Protein AF-A0A958Q8Y2-F1 (afdb_monomer_lite)

Radius of gyration: 16.19 Å; chains: 1; bounding box: 39×31×42 Å

Structure (mmCIF, N/CA/C/O backbone):
data_AF-A0A958Q8Y2-F1
#
_entry.id   AF-A0A958Q8Y2-F1
#
loop_
_atom_site.group_PDB
_atom_site.id
_atom_site.type_symbol
_atom_site.label_atom_id
_atom_site.label_alt_id
_atom_site.label_comp_id
_atom_site.label_asym_id
_atom_site.label_entity_id
_atom_site.label_seq_id
_atom_site.pdbx_PDB_ins_code
_atom_site.Cartn_x
_atom_site.Cartn_y
_atom_site.Cartn_z
_atom_site.occupancy
_atom_site.B_iso_or_equiv
_atom_site.auth_seq_id
_atom_site.auth_comp_id
_atom_site.auth_asym_id
_atom_site.auth_atom_id
_atom_site.pdbx_PDB_model_num
ATOM 1 N N . MET A 1 1 ? 3.053 12.177 -0.359 1.00 84.00 1 MET A N 1
ATOM 2 C CA . MET A 1 1 ? 2.729 11.903 -1.778 1.00 84.00 1 MET A CA 1
ATOM 3 C C . MET A 1 1 ? 1.962 10.581 -1.828 1.00 84.00 1 MET A C 1
ATOM 5 O O . MET A 1 1 ? 1.778 9.998 -0.768 1.00 84.00 1 MET A O 1
ATOM 9 N N . ALA A 1 2 ? 1.492 10.107 -2.989 1.00 90.75 2 ALA A N 1
ATOM 10 C CA . ALA A 1 2 ? 1.090 8.695 -3.082 1.00 90.75 2 ALA A CA 1
ATOM 11 C C . ALA A 1 2 ? 2.338 7.808 -2.939 1.00 90.75 2 ALA A C 1
ATOM 13 O O . ALA A 1 2 ? 3.424 8.278 -3.275 1.00 90.75 2 ALA A O 1
ATOM 14 N N . TRP A 1 3 ? 2.180 6.571 -2.474 1.00 94.19 3 TRP A N 1
ATOM 15 C CA . TRP A 1 3 ? 3.266 5.604 -2.310 1.00 94.19 3 TRP A CA 1
ATOM 16 C C . TRP A 1 3 ? 2.861 4.233 -2.829 1.00 94.19 3 TRP A C 1
ATOM 18 O O . TRP A 1 3 ? 1.754 3.764 -2.561 1.00 94.19 3 TRP A O 1
ATOM 28 N N . TYR A 1 4 ? 3.773 3.597 -3.557 1.00 95.12 4 TYR A N 1
ATOM 29 C CA . TYR A 1 4 ? 3.566 2.296 -4.171 1.00 95.12 4 TYR A CA 1
ATOM 30 C C . TYR A 1 4 ? 4.747 1.373 -3.891 1.00 95.12 4 TYR A C 1
ATOM 32 O O . TYR A 1 4 ? 5.898 1.789 -4.031 1.00 95.12 4 TYR A O 1
ATOM 40 N N . LEU A 1 5 ? 4.453 0.117 -3.556 1.00 96.25 5 LEU A N 1
ATOM 41 C CA . LEU A 1 5 ? 5.424 -0.969 -3.619 1.00 96.25 5 LEU A CA 1
ATOM 42 C C . LEU A 1 5 ? 5.373 -1.552 -5.031 1.00 96.25 5 LEU A C 1
ATOM 44 O O . LEU A 1 5 ? 4.456 -2.298 -5.386 1.00 96.25 5 LEU A O 1
ATOM 48 N N . ASN A 1 6 ? 6.336 -1.158 -5.855 1.00 96.19 6 ASN A N 1
ATOM 49 C CA . ASN A 1 6 ? 6.444 -1.598 -7.236 1.00 96.19 6 ASN A CA 1
ATOM 50 C C . ASN A 1 6 ? 7.156 -2.946 -7.297 1.00 96.19 6 ASN A C 1
ATOM 52 O O . ASN A 1 6 ? 8.216 -3.114 -6.702 1.00 96.19 6 ASN A O 1
ATOM 56 N N . LYS A 1 7 ? 6.596 -3.887 -8.053 1.00 97.56 7 LYS A N 1
ATOM 57 C CA . LYS A 1 7 ? 7.136 -5.234 -8.248 1.00 97.56 7 LYS A CA 1
ATOM 58 C C . LYS A 1 7 ? 7.648 -5.358 -9.672 1.00 97.56 7 LYS A C 1
ATOM 60 O O . LYS A 1 7 ? 6.938 -4.999 -10.612 1.00 97.56 7 LYS A O 1
ATOM 65 N N . TYR A 1 8 ? 8.841 -5.906 -9.853 1.00 97.00 8 TYR A N 1
ATOM 66 C CA . TYR A 1 8 ? 9.498 -6.003 -11.154 1.00 97.00 8 TYR A CA 1
ATOM 67 C C . TYR A 1 8 ? 10.029 -7.410 -11.407 1.00 97.00 8 TYR A C 1
ATOM 69 O O . TYR A 1 8 ? 10.419 -8.127 -10.486 1.00 97.00 8 TYR A O 1
ATOM 77 N N . GLU A 1 9 ? 10.111 -7.784 -12.682 1.00 97.06 9 GLU A N 1
ATOM 78 C CA . GLU A 1 9 ? 10.740 -9.028 -13.118 1.00 97.06 9 GLU A CA 1
ATOM 79 C C . GLU A 1 9 ? 11.655 -8.773 -14.319 1.00 97.06 9 GLU A C 1
ATOM 81 O O . GLU A 1 9 ? 11.250 -8.223 -15.345 1.00 97.06 9 GLU A O 1
ATOM 86 N N . CYS A 1 10 ? 12.913 -9.199 -14.205 1.00 97.38 10 CYS A N 1
ATOM 87 C CA . CYS A 1 10 ? 13.897 -9.019 -15.259 1.00 97.38 10 CYS A CA 1
ATOM 88 C C . CYS A 1 10 ? 13.758 -10.110 -16.317 1.00 97.38 10 CYS A C 1
ATOM 90 O O . CYS A 1 10 ? 14.149 -11.256 -16.102 1.00 97.38 10 CYS A O 1
ATOM 92 N N . SER A 1 11 ? 13.317 -9.728 -17.512 1.00 94.88 11 SER A N 1
ATOM 93 C CA . SER A 1 11 ? 13.200 -10.630 -18.665 1.00 94.88 11 SER A CA 1
ATOM 94 C C . SER A 1 11 ? 14.532 -11.265 -19.101 1.00 94.88 11 SER A C 1
ATOM 96 O O . SER A 1 11 ? 14.541 -12.320 -19.735 1.00 94.88 11 SER A O 1
ATOM 98 N N . ARG A 1 12 ? 15.671 -10.644 -18.755 1.00 96.25 12 ARG A N 1
ATOM 99 C CA . ARG A 1 12 ? 17.009 -11.109 -19.142 1.00 96.25 12 ARG A CA 1
ATOM 100 C C . ARG A 1 12 ? 17.605 -12.138 -18.184 1.00 96.25 12 ARG A C 1
ATOM 102 O O . ARG A 1 12 ? 18.198 -13.112 -18.644 1.00 96.25 12 ARG A O 1
ATOM 109 N N . CYS A 1 13 ? 17.530 -11.905 -16.874 1.00 96.44 13 CYS A N 1
ATOM 110 C CA . CYS A 1 13 ? 18.164 -12.772 -15.871 1.00 96.44 13 CYS A CA 1
ATOM 111 C C . CYS A 1 13 ? 17.176 -13.458 -14.917 1.00 96.44 13 CYS A C 1
ATOM 113 O O . CYS A 1 13 ? 17.609 -14.268 -14.101 1.00 96.44 13 CYS A O 1
ATOM 115 N N . GLY A 1 14 ? 15.878 -13.159 -15.018 1.00 95.81 14 GLY A N 1
ATOM 116 C CA . GLY A 1 14 ? 14.812 -13.750 -14.205 1.00 95.81 14 GLY A CA 1
ATOM 117 C C . GLY A 1 14 ? 14.774 -13.271 -12.753 1.00 95.81 14 GLY A C 1
ATOM 118 O O . GLY A 1 14 ? 14.070 -13.859 -11.940 1.00 95.81 14 GLY A O 1
ATOM 119 N N . VAL A 1 15 ? 15.554 -12.247 -12.395 1.00 97.50 15 VAL A N 1
ATOM 120 C CA . VAL A 1 15 ? 15.521 -11.671 -11.044 1.00 97.50 15 VAL A CA 1
ATOM 121 C C . VAL A 1 15 ? 14.209 -10.924 -10.840 1.00 97.50 15 VAL A C 1
ATOM 123 O O . VAL A 1 15 ? 13.841 -10.094 -11.669 1.00 97.50 15 VAL A O 1
ATOM 126 N N . TYR A 1 16 ? 13.561 -11.202 -9.715 1.00 97.44 16 TYR A N 1
ATOM 127 C CA . TYR A 1 16 ? 12.425 -10.453 -9.193 1.00 97.44 16 TYR A CA 1
ATOM 128 C C . TYR A 1 16 ? 12.900 -9.514 -8.083 1.00 97.44 16 TYR A C 1
ATOM 130 O O . TYR A 1 16 ? 13.744 -9.908 -7.271 1.00 97.44 16 TYR A O 1
ATOM 138 N N . TRP A 1 17 ? 12.378 -8.292 -8.049 1.00 96.88 17 TRP A N 1
ATOM 139 C CA . TRP A 1 17 ? 12.643 -7.340 -6.973 1.00 96.88 17 TRP A CA 1
ATOM 140 C C . TRP A 1 17 ? 11.458 -6.407 -6.756 1.00 96.88 17 TRP A C 1
ATOM 142 O O . TRP A 1 17 ? 10.562 -6.308 -7.595 1.00 96.88 17 TRP A O 1
ATOM 152 N N . GLU A 1 18 ? 11.472 -5.746 -5.606 1.00 96.44 18 GLU A N 1
ATOM 153 C CA . GLU A 1 18 ? 10.449 -4.801 -5.185 1.00 96.44 18 GLU A CA 1
ATOM 154 C C . GLU A 1 18 ? 11.132 -3.513 -4.743 1.00 96.44 18 GLU A C 1
ATOM 156 O O . GLU A 1 18 ? 12.230 -3.572 -4.180 1.00 96.44 18 GLU A O 1
ATOM 161 N N . ASP A 1 19 ? 10.502 -2.373 -5.010 1.00 93.56 19 ASP A N 1
ATOM 162 C CA . ASP A 1 19 ? 11.008 -1.079 -4.562 1.00 93.56 19 ASP A CA 1
ATOM 163 C C . ASP A 1 19 ? 9.875 -0.093 -4.268 1.00 93.56 19 ASP A C 1
ATOM 165 O O . ASP A 1 19 ? 8.824 -0.111 -4.920 1.00 93.56 19 ASP A O 1
ATOM 169 N N . GLU A 1 20 ? 10.093 0.769 -3.281 1.00 93.00 20 GLU A N 1
ATOM 170 C CA . GLU A 1 20 ? 9.106 1.741 -2.820 1.00 93.00 20 GLU A CA 1
ATOM 171 C C . GLU A 1 20 ? 9.303 3.079 -3.523 1.00 93.00 20 GLU A C 1
ATOM 173 O O . GLU A 1 20 ? 10.348 3.719 -3.419 1.00 93.00 20 GLU A O 1
ATOM 178 N N . TRP A 1 21 ? 8.263 3.543 -4.211 1.00 91.56 21 TRP A N 1
ATOM 179 C CA . TRP A 1 21 ? 8.316 4.808 -4.929 1.00 91.56 21 TRP A CA 1
ATOM 180 C C . TRP A 1 21 ? 7.020 5.585 -4.811 1.00 91.56 21 TRP A C 1
ATOM 182 O O . TRP A 1 21 ? 5.923 5.038 -4.705 1.00 91.56 21 TRP A O 1
ATOM 192 N N . SER A 1 22 ? 7.136 6.906 -4.934 1.00 87.50 22 SER A N 1
ATOM 193 C CA . SER A 1 22 ? 5.965 7.783 -4.964 1.00 87.50 22 SER A CA 1
ATOM 194 C C . SER A 1 22 ? 5.153 7.700 -6.270 1.00 87.50 22 SER A C 1
ATOM 196 O O . SER A 1 22 ? 4.129 8.371 -6.428 1.00 87.50 22 SER A O 1
ATOM 198 N N . CYS A 1 23 ? 5.602 6.879 -7.227 1.00 87.44 23 CYS A N 1
ATOM 199 C CA . CYS A 1 23 ? 4.901 6.560 -8.467 1.00 87.44 23 CYS A CA 1
ATOM 200 C C . CYS A 1 23 ? 5.346 5.206 -9.052 1.00 87.44 23 CYS A C 1
ATOM 202 O O . CYS A 1 23 ? 6.361 4.642 -8.655 1.00 87.44 23 CYS A O 1
ATOM 204 N N . CYS A 1 24 ? 4.590 4.701 -10.027 1.00 89.94 24 CYS A N 1
ATOM 205 C CA . CYS A 1 24 ? 4.869 3.462 -10.761 1.00 89.94 24 CYS A CA 1
ATOM 206 C C . CYS A 1 24 ? 5.910 3.701 -11.875 1.00 89.94 24 CYS A C 1
ATOM 208 O O . CYS A 1 24 ? 5.570 3.670 -13.060 1.00 89.94 24 CYS A O 1
ATOM 210 N N . CYS A 1 25 ? 7.141 4.061 -11.506 1.00 90.38 25 CYS A N 1
ATOM 211 C CA . CYS A 1 25 ? 8.215 4.376 -12.450 1.00 90.38 25 CYS A CA 1
ATOM 212 C C . CYS A 1 25 ? 8.977 3.134 -12.932 1.00 90.38 25 CYS A C 1
ATOM 214 O O . CYS A 1 25 ? 8.940 2.089 -12.296 1.00 90.38 25 CYS A O 1
ATOM 216 N N . ASP A 1 26 ? 9.683 3.267 -14.058 1.00 93.69 26 ASP A N 1
ATOM 217 C CA . ASP A 1 26 ? 10.609 2.235 -14.526 1.00 93.69 26 ASP A CA 1
ATOM 218 C C . ASP A 1 26 ? 11.858 2.161 -13.638 1.00 93.69 26 ASP A C 1
ATOM 220 O O . ASP A 1 26 ? 12.328 3.189 -13.143 1.00 93.69 26 ASP A O 1
ATOM 224 N N . ASP A 1 27 ? 12.450 0.970 -13.547 1.00 92.94 27 ASP A N 1
ATOM 225 C CA . ASP A 1 27 ? 13.649 0.715 -12.748 1.00 92.94 27 ASP A CA 1
ATOM 226 C C . ASP A 1 27 ? 14.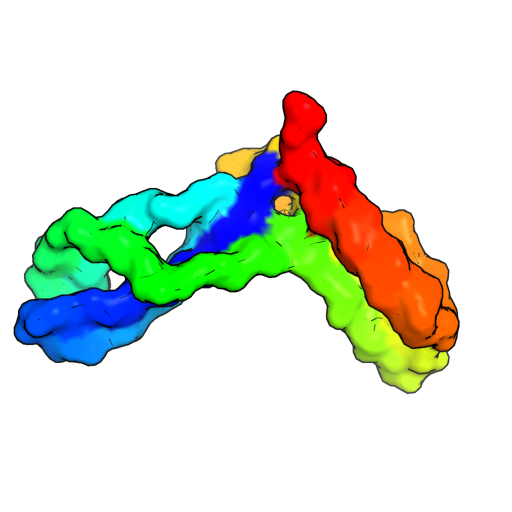748 -0.060 -13.514 1.00 92.94 27 ASP A C 1
ATOM 228 O O . ASP A 1 27 ? 14.590 -0.486 -14.669 1.00 92.94 27 ASP A O 1
ATOM 232 N N . GLU A 1 28 ? 15.911 -0.193 -12.879 1.00 95.56 28 GLU A N 1
ATOM 233 C CA . GLU A 1 28 ? 17.076 -0.946 -13.330 1.00 95.56 28 GLU A CA 1
ATOM 234 C C . GLU A 1 28 ? 17.198 -2.276 -12.574 1.00 95.56 28 GLU A C 1
ATOM 236 O O . GLU A 1 28 ? 17.182 -2.334 -11.350 1.00 95.56 28 GLU A O 1
ATOM 241 N N . CYS A 1 29 ? 17.385 -3.374 -13.311 1.00 96.12 29 CYS A N 1
ATOM 242 C CA . CYS A 1 29 ? 17.519 -4.698 -12.722 1.00 96.12 29 CYS A CA 1
ATOM 243 C C . CYS A 1 29 ? 18.781 -4.791 -11.838 1.00 96.12 29 CYS A C 1
ATOM 245 O O . CYS A 1 29 ? 19.899 -4.742 -12.371 1.00 96.12 29 CYS A O 1
ATOM 247 N N . PRO A 1 30 ? 18.650 -5.101 -10.532 1.00 96.00 30 PRO A N 1
ATOM 248 C CA . PRO A 1 30 ? 19.785 -5.143 -9.607 1.00 96.00 30 PRO A CA 1
ATOM 249 C C . PRO A 1 30 ? 20.730 -6.327 -9.863 1.00 96.00 30 PRO A C 1
ATOM 251 O O . PRO A 1 30 ? 21.875 -6.331 -9.417 1.00 96.00 30 PRO A O 1
ATOM 254 N N . GLY A 1 31 ? 20.266 -7.356 -10.581 1.00 96.12 31 GLY A N 1
ATOM 255 C CA . GLY A 1 31 ? 21.061 -8.548 -10.870 1.00 96.12 31 GLY A CA 1
ATOM 256 C C . GLY A 1 31 ? 21.996 -8.402 -12.071 1.00 96.12 31 GLY A C 1
ATOM 257 O O . GLY A 1 31 ? 23.090 -8.962 -12.067 1.00 96.12 31 GLY A O 1
ATOM 258 N N . CYS A 1 32 ? 21.569 -7.701 -13.126 1.00 96.00 32 CYS A N 1
ATOM 259 C CA . CYS A 1 32 ? 22.326 -7.648 -14.383 1.00 96.00 32 CYS A CA 1
ATOM 260 C C . CYS A 1 32 ? 22.486 -6.251 -14.998 1.00 96.00 32 CYS A C 1
ATOM 262 O O . CYS A 1 32 ? 23.119 -6.151 -16.053 1.00 96.00 32 CYS A O 1
ATOM 264 N N . GLY A 1 33 ? 21.941 -5.212 -14.354 1.00 95.50 33 GLY A N 1
ATOM 265 C CA . GLY A 1 33 ? 22.038 -3.810 -14.775 1.00 95.50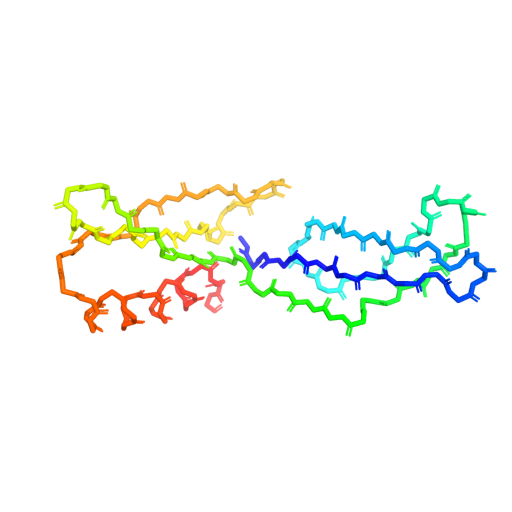 33 GLY A CA 1
ATOM 266 C C . GLY A 1 33 ? 21.245 -3.469 -16.037 1.00 95.50 33 GLY A C 1
ATOM 267 O O . GLY A 1 33 ? 21.474 -2.431 -16.651 1.00 95.50 33 GLY A O 1
ATOM 268 N N . ASP A 1 34 ? 20.363 -4.365 -16.481 1.00 94.94 34 ASP A N 1
ATOM 269 C CA . ASP A 1 34 ? 19.476 -4.091 -17.608 1.00 94.94 34 ASP A CA 1
ATOM 270 C C . ASP A 1 34 ? 18.384 -3.100 -17.178 1.00 94.94 34 ASP A C 1
ATOM 272 O O . ASP A 1 34 ? 17.919 -3.157 -16.042 1.00 94.94 34 ASP A O 1
ATOM 276 N N . ARG A 1 35 ? 18.006 -2.165 -18.051 1.00 94.00 35 ARG A N 1
ATOM 277 C CA . ARG A 1 35 ? 17.251 -0.951 -17.675 1.00 94.00 35 ARG A CA 1
ATOM 278 C C . ARG A 1 35 ? 15.852 -0.936 -18.285 1.00 94.00 35 ARG A C 1
ATOM 280 O O . ARG A 1 35 ? 15.582 -1.701 -19.206 1.00 94.00 35 ARG A O 1
ATOM 287 N N . HIS A 1 36 ? 15.029 0.021 -17.850 1.00 93.69 36 HIS A N 1
ATOM 288 C CA . HIS A 1 36 ? 13.688 0.288 -18.392 1.00 93.69 36 HIS A CA 1
ATOM 289 C C . HIS A 1 36 ? 12.681 -0.828 -18.098 1.00 93.69 36 HIS A C 1
ATOM 291 O O . HIS A 1 36 ? 11.899 -1.223 -18.964 1.00 93.69 36 HIS A O 1
ATOM 297 N N . TYR A 1 37 ? 12.713 -1.346 -16.871 1.00 94.56 37 TYR A N 1
ATOM 298 C CA . TYR A 1 37 ? 11.718 -2.296 -16.401 1.00 94.56 37 TYR A CA 1
ATOM 299 C C . TYR A 1 37 ? 10.553 -1.550 -15.771 1.00 94.56 37 TYR A C 1
ATOM 301 O O . TYR A 1 37 ? 10.686 -1.026 -14.671 1.00 94.56 37 TYR A O 1
ATOM 309 N N . SER A 1 38 ? 9.413 -1.521 -16.458 1.00 95.19 38 SER A N 1
ATOM 310 C CA . SER A 1 38 ? 8.154 -1.099 -15.845 1.00 95.19 38 SER A CA 1
ATOM 311 C C . SER A 1 38 ? 7.693 -2.139 -14.819 1.00 95.19 38 SER A C 1
ATOM 313 O O . SER A 1 38 ? 7.933 -3.338 -15.023 1.00 95.19 38 SER A O 1
ATOM 315 N N . PRO A 1 39 ? 7.015 -1.720 -13.739 1.00 96.12 39 PRO A N 1
ATOM 316 C CA . PRO A 1 39 ? 6.501 -2.654 -12.755 1.00 96.12 39 PRO A CA 1
ATOM 317 C C . PRO A 1 39 ? 5.454 -3.574 -13.382 1.00 96.12 39 PRO A C 1
ATOM 319 O O . PRO A 1 39 ? 4.620 -3.149 -14.185 1.00 96.12 39 PRO A O 1
ATOM 322 N N . ILE A 1 40 ? 5.500 -4.849 -13.006 1.00 96.94 40 ILE A N 1
ATOM 323 C CA . ILE A 1 40 ? 4.484 -5.836 -13.387 1.00 96.94 40 ILE A CA 1
ATOM 324 C C . ILE A 1 40 ? 3.225 -5.704 -12.527 1.00 96.94 40 ILE A C 1
ATOM 326 O O . ILE A 1 40 ? 2.150 -6.131 -12.944 1.00 96.94 40 ILE A O 1
ATOM 330 N N . ASP A 1 41 ? 3.370 -5.121 -11.338 1.00 96.88 41 ASP A N 1
ATOM 331 C CA . ASP A 1 41 ? 2.309 -4.839 -10.381 1.00 96.88 41 ASP A CA 1
ATOM 332 C C . ASP A 1 41 ? 2.776 -3.739 -9.411 1.00 96.88 41 ASP A C 1
ATOM 334 O O . ASP A 1 41 ? 3.978 -3.573 -9.182 1.00 96.88 41 ASP A O 1
ATOM 338 N N . SER A 1 42 ? 1.830 -2.986 -8.854 1.00 96.12 42 SER A N 1
ATOM 339 C CA . SER A 1 42 ? 2.098 -1.870 -7.943 1.00 96.12 42 SER A CA 1
ATOM 340 C C . SER A 1 42 ? 1.044 -1.855 -6.843 1.00 96.12 42 SER A C 1
ATOM 342 O O . SER A 1 42 ? -0.101 -1.466 -7.085 1.00 96.12 42 SER A O 1
ATOM 344 N N . ASP A 1 43 ? 1.436 -2.237 -5.630 1.00 95.69 43 ASP A N 1
ATOM 345 C CA . ASP A 1 43 ? 0.545 -2.156 -4.474 1.00 95.69 43 ASP A CA 1
ATOM 346 C C . ASP A 1 43 ? 0.518 -0.714 -3.966 1.00 95.69 43 ASP A C 1
ATOM 348 O O . ASP A 1 43 ? 1.568 -0.136 -3.691 1.00 95.69 43 ASP A O 1
ATOM 352 N N . ASP A 1 44 ? -0.670 -0.124 -3.824 1.00 95.31 44 ASP A N 1
ATOM 353 C CA . ASP A 1 44 ? -0.816 1.170 -3.155 1.00 95.31 44 ASP A CA 1
ATOM 354 C C . ASP A 1 44 ? -0.589 0.978 -1.654 1.00 95.31 44 ASP A C 1
ATOM 356 O O . ASP A 1 44 ? -1.408 0.377 -0.958 1.00 95.31 44 ASP A O 1
ATOM 360 N N . ILE A 1 45 ? 0.536 1.492 -1.170 1.00 95.88 45 ILE A N 1
ATOM 361 C CA . ILE A 1 45 ? 0.931 1.432 0.238 1.00 95.88 45 ILE A CA 1
ATOM 362 C C . ILE A 1 45 ? 0.720 2.780 0.928 1.00 95.88 45 ILE A C 1
ATOM 364 O O . ILE A 1 45 ? 1.178 2.981 2.043 1.00 95.88 45 ILE A O 1
ATOM 368 N N . SER A 1 46 ? 0.004 3.725 0.306 1.00 96.38 46 SER A N 1
ATOM 369 C CA . SER A 1 46 ? -0.217 5.058 0.887 1.00 96.38 46 SER A CA 1
ATOM 370 C C . SER A 1 46 ? -0.982 5.015 2.218 1.00 96.38 46 SER A C 1
ATOM 372 O O . SER A 1 46 ? -0.914 5.969 2.996 1.00 96.38 46 SER A O 1
ATOM 374 N N . ALA A 1 47 ? -1.717 3.933 2.477 1.00 97.31 47 ALA A N 1
ATOM 375 C CA . ALA A 1 47 ? -2.435 3.672 3.713 1.00 97.31 47 ALA A CA 1
ATOM 376 C C . ALA A 1 47 ? -2.529 2.164 3.982 1.00 97.31 47 ALA A C 1
ATOM 378 O O . ALA A 1 47 ? -2.444 1.353 3.064 1.00 97.31 47 ALA A O 1
ATOM 379 N N . PHE A 1 48 ? -2.718 1.794 5.246 1.00 97.31 48 PHE A N 1
ATOM 380 C CA . PHE A 1 48 ? -2.990 0.413 5.646 1.00 97.31 48 PHE A CA 1
ATOM 381 C C . PHE A 1 48 ? -3.637 0.354 7.030 1.00 97.31 48 PHE A C 1
ATOM 383 O O . PHE A 1 48 ? -3.543 1.290 7.828 1.00 97.31 48 PHE A O 1
ATOM 390 N N . THR A 1 49 ? -4.256 -0.781 7.341 1.00 97.81 49 THR A N 1
ATOM 391 C CA . THR A 1 49 ? -4.818 -1.070 8.662 1.00 97.81 49 THR A CA 1
ATOM 392 C C . THR A 1 49 ? -4.046 -2.175 9.372 1.00 97.81 49 THR A C 1
ATOM 394 O O . THR A 1 49 ? -3.920 -3.285 8.856 1.00 97.81 49 THR A O 1
ATOM 397 N N . GLU A 1 50 ? -3.622 -1.926 10.610 1.00 97.38 50 GLU A N 1
ATOM 398 C CA . GLU A 1 50 ? -3.034 -2.941 11.488 1.00 97.38 50 GLU A CA 1
ATOM 399 C C . GLU A 1 50 ? -3.991 -3.296 12.637 1.00 97.38 50 GLU A C 1
ATOM 401 O O . GLU A 1 50 ? -4.610 -2.426 13.251 1.00 97.38 50 GLU A O 1
ATOM 406 N N . SER A 1 51 ? -4.127 -4.589 12.953 1.00 96.19 51 SER A N 1
ATOM 407 C CA . SER A 1 51 ? -4.855 -5.039 14.146 1.00 96.19 51 SER A CA 1
ATOM 408 C C . SER A 1 51 ? -3.914 -5.212 15.338 1.00 96.19 51 SER A C 1
ATOM 410 O O . SER A 1 51 ? -2.969 -6.001 15.265 1.00 96.19 51 SER A O 1
ATOM 412 N N . THR A 1 52 ? -4.217 -4.572 16.465 1.00 93.50 52 THR A N 1
ATOM 413 C CA . THR A 1 52 ? -3.449 -4.722 17.707 1.00 93.50 52 THR A CA 1
ATOM 414 C C . THR A 1 52 ? -3.882 -5.964 18.494 1.00 93.50 52 THR A C 1
ATOM 416 O O . THR A 1 52 ? -4.975 -6.511 18.306 1.00 93.50 52 THR A O 1
ATOM 419 N N . LYS A 1 53 ? -3.044 -6.410 19.439 1.00 92.06 53 LYS A N 1
ATOM 420 C CA . LYS A 1 53 ? -3.350 -7.566 20.306 1.00 92.06 53 LYS A CA 1
ATOM 421 C C . LYS A 1 53 ? -4.553 -7.322 21.224 1.00 92.06 53 LYS A C 1
ATOM 423 O O . LYS A 1 53 ? -5.197 -8.272 21.656 1.00 92.06 53 LYS A O 1
ATOM 428 N N . GLU A 1 54 ? -4.865 -6.063 21.506 1.00 93.50 54 GLU A N 1
ATOM 429 C CA . GLU A 1 54 ? -5.976 -5.620 22.351 1.00 93.50 54 GLU A CA 1
ATOM 430 C C . GLU A 1 54 ? -7.300 -5.483 21.574 1.00 93.50 54 GLU A C 1
ATOM 432 O O . GLU A 1 54 ? -8.311 -5.078 22.148 1.00 93.50 54 GLU A O 1
ATOM 437 N N . GLY A 1 55 ? -7.320 -5.837 20.282 1.00 94.44 55 GLY A N 1
ATOM 438 C CA . GLY A 1 55 ? -8.524 -5.815 19.447 1.00 94.44 55 GLY A CA 1
ATOM 439 C C . GLY A 1 55 ? -8.858 -4.445 18.852 1.00 94.44 55 GLY A C 1
ATOM 440 O O . GLY A 1 55 ? -9.992 -4.232 18.416 1.00 94.44 55 GLY A O 1
ATOM 441 N N . PHE A 1 56 ? -7.897 -3.519 18.836 1.00 97.19 56 PHE A N 1
ATOM 442 C CA . PHE A 1 56 ? -8.010 -2.280 18.074 1.00 97.19 56 PHE A CA 1
ATOM 443 C C . PHE A 1 56 ? -7.552 -2.490 16.630 1.00 97.19 56 PHE A C 1
ATOM 445 O O . PHE A 1 56 ? -6.769 -3.385 16.328 1.00 97.19 56 PHE A O 1
ATOM 452 N N . PHE A 1 57 ? -8.054 -1.634 15.756 1.00 98.12 57 PHE A N 1
ATOM 453 C CA . PHE A 1 57 ? -7.627 -1.435 14.386 1.00 98.12 57 PHE A CA 1
ATOM 454 C C . PHE A 1 57 ? -7.076 -0.018 14.301 1.00 98.12 57 PHE A C 1
ATOM 456 O O . PHE A 1 57 ? -7.814 0.937 14.572 1.00 98.12 57 PHE A O 1
ATOM 463 N N . ASP A 1 58 ? -5.803 0.087 13.950 1.00 98.31 58 ASP A N 1
ATOM 464 C CA . ASP A 1 58 ? -5.117 1.341 13.680 1.00 98.31 58 ASP A CA 1
ATOM 465 C C . ASP A 1 58 ? -5.039 1.545 12.184 1.00 98.31 58 ASP A C 1
ATOM 467 O O . ASP A 1 58 ? -4.557 0.680 11.459 1.00 98.31 58 ASP A O 1
ATOM 471 N N . ILE A 1 59 ? -5.558 2.680 11.738 1.00 98.38 59 ILE A N 1
ATOM 472 C CA . ILE A 1 59 ? -5.571 3.063 10.338 1.00 98.38 59 ILE A CA 1
ATOM 473 C C . ILE A 1 59 ? -4.444 4.063 10.148 1.00 98.38 59 ILE A C 1
ATOM 475 O O . ILE A 1 59 ? -4.485 5.159 10.718 1.00 98.38 59 ILE A O 1
ATOM 479 N N . TYR A 1 60 ? -3.459 3.668 9.357 1.00 98.25 60 TYR A N 1
ATOM 480 C CA . TYR A 1 60 ? -2.294 4.461 9.016 1.00 98.25 60 TYR A 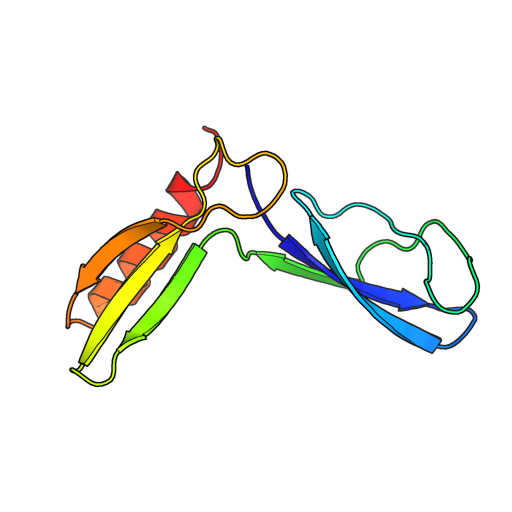CA 1
ATOM 481 C C . TYR A 1 60 ? -2.443 5.070 7.630 1.00 98.25 60 TYR A C 1
ATOM 483 O O . TYR A 1 60 ? -3.062 4.485 6.742 1.00 98.25 60 TYR A O 1
ATOM 491 N N . TYR A 1 61 ? -1.847 6.240 7.445 1.00 97.56 61 TYR A N 1
ATOM 492 C CA . TYR A 1 61 ? -1.701 6.880 6.144 1.00 97.56 61 TYR A CA 1
ATOM 493 C C . TYR A 1 61 ? -0.374 7.632 6.099 1.00 97.56 61 TYR A C 1
ATOM 495 O O . TYR A 1 61 ? 0.103 8.101 7.132 1.00 97.56 61 TYR A O 1
ATOM 503 N N . SER A 1 62 ? 0.223 7.756 4.918 1.00 96.56 62 SER A N 1
ATOM 504 C CA . SER A 1 62 ? 1.347 8.665 4.708 1.00 96.56 62 SER A CA 1
ATOM 505 C C . SER A 1 62 ? 0.829 10.002 4.170 1.00 96.56 62 SER A C 1
ATOM 507 O O . SER A 1 62 ? 0.088 10.014 3.183 1.00 96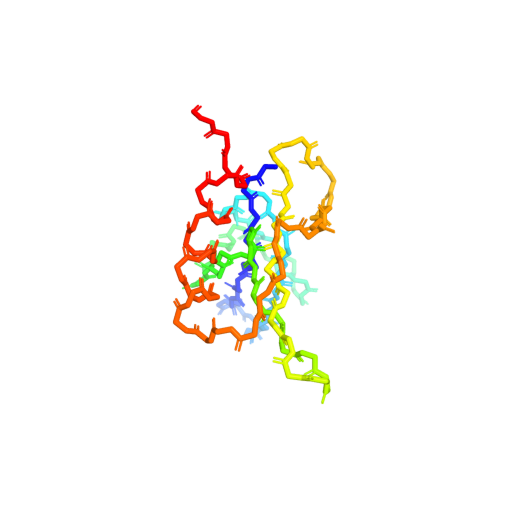.56 62 SER A O 1
ATOM 509 N N . PRO A 1 63 ? 1.177 11.149 4.779 1.00 94.50 63 PRO A N 1
ATOM 510 C CA . PRO A 1 63 ? 0.632 12.425 4.368 1.00 94.50 63 PRO A CA 1
ATOM 511 C C . PRO A 1 63 ? 1.155 12.842 2.982 1.00 94.50 63 PRO A C 1
ATOM 513 O O . PRO A 1 63 ? 2.274 12.496 2.574 1.00 94.50 63 PRO A O 1
ATOM 516 N N . PRO A 1 64 ? 0.408 13.690 2.252 1.00 91.44 64 PRO A N 1
ATOM 517 C CA . PRO A 1 64 ? 0.853 14.237 0.973 1.00 91.44 64 PRO A CA 1
ATOM 518 C C . PRO A 1 64 ? 2.219 14.941 1.038 1.00 91.44 64 PRO A C 1
ATOM 520 O O . PRO A 1 64 ? 2.922 14.968 0.030 1.00 91.44 64 PRO A O 1
ATOM 523 N N . SER A 1 65 ? 2.618 15.443 2.210 1.00 90.56 65 SER A N 1
ATOM 524 C CA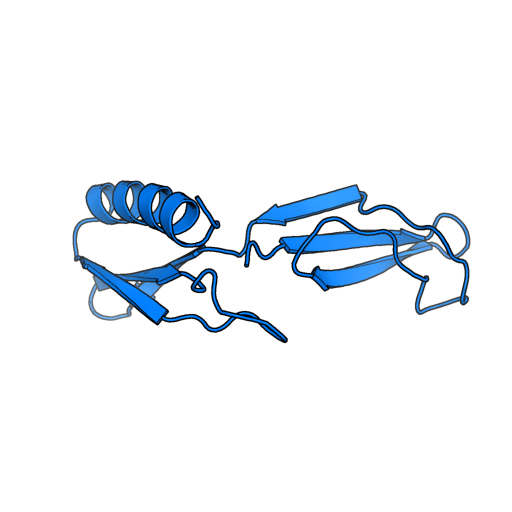 . SER A 1 65 ? 3.904 16.100 2.471 1.00 90.56 65 SER A CA 1
ATOM 525 C C . SER A 1 65 ? 5.112 15.165 2.606 1.00 90.56 65 SER A C 1
ATOM 527 O O . SER A 1 65 ? 6.234 15.669 2.607 1.00 90.56 65 SER A O 1
ATOM 529 N N . ALA A 1 66 ? 4.923 13.845 2.716 1.00 90.56 66 ALA A N 1
ATOM 530 C CA . ALA A 1 66 ? 6.029 12.885 2.723 1.00 90.56 66 ALA A CA 1
ATOM 531 C C . ALA A 1 66 ? 6.824 12.972 1.406 1.00 90.56 66 ALA A C 1
ATOM 533 O O . ALA A 1 66 ? 6.209 12.992 0.335 1.00 90.56 66 ALA A O 1
ATOM 534 N N . GLY A 1 67 ? 8.158 13.063 1.494 1.00 82.06 67 GLY A N 1
ATOM 535 C CA . GLY A 1 67 ? 9.012 13.433 0.355 1.00 82.06 67 GLY A CA 1
ATOM 536 C C . GLY A 1 67 ? 10.161 12.483 0.004 1.00 82.06 67 GLY A C 1
ATOM 537 O O . GLY A 1 67 ? 10.579 12.479 -1.150 1.00 82.06 67 GLY A O 1
ATOM 538 N N . HIS A 1 68 ? 10.675 11.699 0.954 1.00 84.81 68 HIS A N 1
ATOM 539 C CA . HIS A 1 68 ? 11.780 10.755 0.710 1.00 84.81 68 HIS A CA 1
ATOM 540 C C . HIS A 1 68 ? 11.333 9.310 0.879 1.00 84.81 68 HIS A C 1
ATOM 542 O O . HIS A 1 68 ? 11.579 8.500 -0.004 1.00 84.81 68 HIS A O 1
ATOM 548 N N . ASP A 1 69 ? 10.586 9.054 1.949 1.00 89.19 69 ASP A N 1
ATOM 549 C CA . ASP A 1 69 ? 10.038 7.755 2.315 1.00 89.19 69 ASP A CA 1
ATOM 550 C C . ASP A 1 69 ? 8.592 7.951 2.810 1.00 89.19 69 ASP A C 1
ATOM 552 O O . ASP A 1 69 ? 8.212 9.088 3.150 1.00 89.19 69 ASP A O 1
ATOM 556 N N . PRO A 1 70 ? 7.774 6.886 2.884 1.00 91.56 70 PRO A N 1
ATOM 557 C CA . PRO A 1 70 ? 6.480 6.950 3.548 1.00 91.56 70 PRO A CA 1
ATOM 558 C C . PRO A 1 70 ? 6.615 7.369 5.023 1.00 91.56 70 PRO A C 1
ATOM 560 O O . PRO A 1 70 ? 7.267 6.707 5.825 1.00 91.56 70 PRO A O 1
ATOM 563 N N . ASP A 1 71 ? 5.957 8.467 5.396 1.00 94.56 71 ASP A N 1
ATOM 564 C CA . ASP A 1 71 ? 5.879 8.958 6.781 1.00 94.56 71 ASP A CA 1
ATOM 565 C C . ASP A 1 71 ? 4.536 8.561 7.415 1.00 94.56 71 ASP A C 1
ATOM 567 O O . ASP A 1 71 ? 3.576 9.323 7.370 1.00 94.56 71 ASP A O 1
ATOM 571 N N . TYR A 1 72 ? 4.394 7.315 7.876 1.00 96.69 72 TYR A N 1
ATOM 572 C CA . TYR A 1 72 ? 3.093 6.806 8.327 1.00 96.69 72 TYR A CA 1
ATOM 573 C C . TYR A 1 72 ? 2.637 7.408 9.662 1.00 96.69 72 TYR A C 1
ATOM 575 O O . TYR A 1 72 ? 3.266 7.228 10.706 1.00 96.69 72 TYR A O 1
ATOM 583 N N . GLU A 1 73 ? 1.453 8.015 9.648 1.00 96.00 73 GLU A N 1
ATOM 584 C CA . GLU A 1 73 ? 0.764 8.560 10.814 1.00 96.00 73 GLU A CA 1
ATOM 585 C C . GLU A 1 73 ? -0.556 7.819 11.064 1.00 96.00 73 GLU A C 1
ATOM 587 O O . GLU A 1 73 ? -1.189 7.311 10.138 1.00 96.00 73 GLU A O 1
ATOM 592 N N . ILE A 1 74 ? -1.021 7.791 12.317 1.00 97.50 74 ILE A N 1
ATOM 593 C CA . ILE A 1 74 ? -2.341 7.237 12.647 1.00 97.50 74 ILE A CA 1
ATOM 594 C C . ILE A 1 74 ? -3.417 8.256 12.267 1.00 97.50 74 ILE A C 1
ATOM 596 O O . ILE A 1 74 ? -3.526 9.314 12.887 1.00 97.50 74 ILE A O 1
ATOM 600 N N . LEU A 1 75 ? -4.273 7.895 11.313 1.00 97.31 75 LEU A N 1
ATOM 601 C CA . LEU A 1 75 ? -5.482 8.648 10.986 1.00 97.31 75 LEU A CA 1
ATOM 602 C C . LEU A 1 75 ? -6.564 8.437 12.049 1.00 97.31 75 LEU A C 1
ATOM 604 O O . LEU A 1 75 ? -7.232 9.377 12.482 1.00 97.31 75 LEU A O 1
ATOM 608 N N . ALA A 1 76 ? -6.775 7.180 12.443 1.00 97.81 76 ALA A N 1
A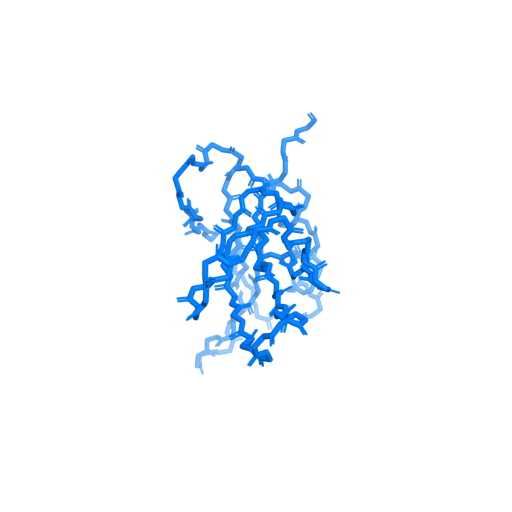TOM 609 C CA . ALA A 1 76 ? -7.833 6.799 13.364 1.00 97.81 76 ALA A CA 1
ATOM 610 C C . ALA A 1 76 ? -7.546 5.458 14.046 1.00 97.81 76 ALA A C 1
ATOM 612 O O . ALA A 1 76 ? -6.839 4.604 13.517 1.00 97.81 76 ALA A O 1
ATOM 613 N N . ARG A 1 77 ? -8.178 5.259 15.207 1.00 98.00 77 ARG A N 1
ATOM 614 C CA . ARG A 1 77 ? -8.220 3.986 15.933 1.00 98.00 77 ARG A CA 1
ATOM 615 C C . ARG A 1 77 ? -9.668 3.591 16.185 1.00 98.00 77 ARG A C 1
ATOM 617 O O . ARG A 1 77 ? -10.471 4.407 16.639 1.00 98.00 77 ARG A O 1
ATOM 624 N N . THR A 1 78 ? -10.013 2.332 15.940 1.00 98.06 78 THR A N 1
ATOM 625 C CA . THR A 1 78 ? -11.355 1.797 16.216 1.00 98.06 78 THR A CA 1
ATOM 626 C C . THR A 1 78 ? -11.303 0.344 16.668 1.00 98.06 78 THR A C 1
ATOM 628 O O . THR A 1 78 ? -10.342 -0.352 16.401 1.00 98.06 78 THR A O 1
ATOM 631 N N . THR A 1 79 ? -12.336 -0.156 17.340 1.00 97.88 79 THR A N 1
ATOM 632 C CA . THR A 1 79 ? -12.506 -1.599 17.613 1.00 97.88 79 THR A CA 1
ATOM 633 C C . THR A 1 79 ? -13.461 -2.267 16.623 1.00 97.88 79 THR A C 1
ATOM 635 O O . THR A 1 79 ? -13.647 -3.483 16.636 1.00 97.88 79 THR A O 1
ATOM 638 N N . ASN A 1 80 ? -14.107 -1.486 15.751 1.00 98.00 80 ASN A N 1
ATOM 639 C CA . ASN A 1 80 ? -15.080 -1.997 14.799 1.00 98.00 80 ASN A CA 1
ATOM 640 C C . ASN A 1 80 ? -14.417 -2.270 13.447 1.00 98.00 80 ASN A C 1
ATOM 642 O O . ASN A 1 80 ? -14.089 -1.345 12.710 1.00 98.00 80 ASN A O 1
ATOM 646 N N . LYS A 1 81 ? -14.324 -3.550 13.078 1.00 96.69 81 LYS A N 1
ATOM 647 C CA . LYS A 1 81 ? -13.719 -3.991 11.814 1.00 96.69 81 LYS A CA 1
ATOM 648 C C . LYS A 1 81 ? -14.348 -3.357 10.565 1.00 96.69 81 LYS A C 1
ATOM 650 O O . LYS A 1 81 ? -13.639 -3.035 9.625 1.00 96.69 81 LYS A O 1
ATOM 655 N N . ARG A 1 82 ? -15.674 -3.168 10.530 1.00 97.31 82 ARG A N 1
ATOM 656 C CA . ARG A 1 82 ? -16.338 -2.535 9.371 1.00 97.31 82 ARG A CA 1
ATOM 657 C C . ARG A 1 82 ? -15.998 -1.055 9.273 1.00 97.31 82 ARG A C 1
ATOM 659 O O . ARG A 1 82 ? -15.839 -0.545 8.173 1.00 97.31 82 ARG A O 1
ATOM 666 N N . LEU A 1 83 ? -15.905 -0.381 10.419 1.00 97.75 83 LEU A N 1
ATOM 667 C CA . LEU A 1 83 ? -15.477 1.011 10.459 1.00 97.75 83 LEU A CA 1
ATOM 668 C C . LEU A 1 83 ? -14.007 1.143 10.052 1.00 97.75 83 LEU A C 1
ATOM 670 O O . LEU A 1 83 ? -13.694 2.067 9.319 1.00 97.75 83 LEU A O 1
ATOM 674 N N . ALA A 1 84 ? -13.148 0.202 10.453 1.00 97.81 84 ALA A N 1
ATOM 675 C CA . ALA A 1 84 ? -11.748 0.175 10.040 1.00 97.81 84 ALA A CA 1
ATOM 676 C C . ALA A 1 84 ? -11.605 0.121 8.512 1.00 97.81 84 ALA A C 1
ATOM 678 O O . ALA A 1 84 ? -10.958 0.994 7.952 1.00 97.81 84 ALA A O 1
ATOM 679 N N . PHE A 1 85 ? -12.315 -0.791 7.835 1.00 96.25 85 PHE A N 1
ATOM 680 C CA . PHE A 1 85 ? -12.310 -0.844 6.366 1.00 96.25 85 PHE A CA 1
ATOM 681 C C . PHE A 1 85 ? -12.775 0.464 5.713 1.00 96.25 85 PHE A C 1
ATOM 683 O O . PHE A 1 85 ? -12.182 0.915 4.747 1.00 96.25 85 PHE A O 1
ATOM 690 N N . MET A 1 86 ? -13.822 1.112 6.238 1.00 97.75 86 MET A N 1
ATOM 691 C CA . MET A 1 86 ? -14.258 2.406 5.690 1.00 97.75 86 MET A CA 1
ATOM 692 C C . MET A 1 86 ? -13.231 3.519 5.936 1.00 97.75 86 MET A C 1
ATOM 694 O O . MET A 1 86 ? -13.079 4.407 5.104 1.00 97.75 86 MET A O 1
ATOM 698 N N . LEU A 1 87 ? -12.556 3.499 7.087 1.00 98.19 87 LEU A N 1
ATOM 699 C CA . LEU A 1 87 ? -11.525 4.475 7.431 1.00 98.19 87 LEU A CA 1
ATOM 700 C C . LEU A 1 87 ? -10.253 4.278 6.602 1.00 98.19 87 LEU A C 1
ATOM 702 O O . LEU A 1 87 ? -9.617 5.268 6.269 1.00 98.19 87 LEU A O 1
ATOM 706 N N . GLU A 1 88 ? -9.913 3.044 6.239 1.00 97.56 88 GLU A N 1
ATOM 707 C CA . GLU A 1 88 ? -8.808 2.723 5.330 1.00 97.56 88 GLU A CA 1
ATOM 708 C C . GLU A 1 88 ? -9.035 3.307 3.930 1.00 97.56 88 GLU A C 1
ATOM 710 O O . GLU A 1 88 ? -8.166 3.991 3.397 1.00 97.56 88 GLU A O 1
ATOM 715 N N . GLU A 1 89 ? -10.242 3.166 3.376 1.00 96.81 89 GLU A N 1
ATOM 716 C CA . GLU A 1 89 ? -10.598 3.812 2.102 1.00 96.81 89 GLU A CA 1
ATOM 717 C C . GLU A 1 89 ? -10.465 5.342 2.181 1.00 96.81 89 GLU A C 1
ATOM 719 O O . GLU A 1 89 ? -9.971 5.991 1.259 1.00 96.81 89 GLU A O 1
ATOM 724 N N . ILE A 1 90 ? -10.863 5.940 3.311 1.00 96.56 90 ILE A N 1
ATOM 725 C CA . ILE A 1 90 ? -10.678 7.379 3.552 1.00 96.56 90 ILE A CA 1
ATOM 726 C C . ILE A 1 90 ? -9.187 7.723 3.659 1.00 96.56 90 ILE A C 1
ATOM 728 O O . ILE A 1 90 ? -8.766 8.751 3.132 1.00 96.56 90 ILE A O 1
ATOM 732 N N . ALA A 1 91 ? -8.386 6.878 4.306 1.00 97.19 91 ALA A N 1
ATOM 733 C CA . ALA A 1 91 ? -6.951 7.072 4.455 1.00 97.19 91 ALA A CA 1
ATOM 734 C C . ALA A 1 91 ? -6.242 7.134 3.097 1.00 97.19 91 ALA A C 1
ATOM 736 O O . ALA A 1 91 ? -5.465 8.061 2.870 1.00 97.19 91 ALA A O 1
ATOM 737 N N . PHE A 1 92 ? -6.586 6.250 2.154 1.00 95.94 92 PHE A N 1
ATOM 738 C CA . PHE A 1 92 ? -6.067 6.315 0.782 1.00 95.94 92 PHE A CA 1
ATOM 739 C C . PHE A 1 92 ? -6.426 7.615 0.058 1.00 95.94 92 PHE A C 1
ATOM 741 O O . PHE A 1 92 ? -5.615 8.141 -0.707 1.00 95.94 92 PHE A O 1
ATOM 748 N N . VAL A 1 93 ? -7.626 8.155 0.291 1.00 94.75 93 VAL A N 1
ATOM 749 C CA . VAL A 1 93 ? -8.041 9.440 -0.291 1.00 94.75 93 VAL A CA 1
ATOM 750 C C . VAL A 1 93 ? -7.239 10.596 0.311 1.00 94.75 93 VAL A C 1
ATOM 752 O O . VAL A 1 93 ? -6.783 11.464 -0.425 1.00 94.75 93 VAL A O 1
ATOM 755 N N . VAL A 1 94 ? -7.042 10.607 1.631 1.00 94.00 94 VAL A N 1
ATOM 756 C CA . VAL A 1 94 ? -6.335 11.689 2.343 1.00 94.00 94 VAL A CA 1
ATOM 757 C C . VAL A 1 94 ? -4.821 11.659 2.099 1.00 94.00 94 VAL A C 1
ATOM 759 O O . VAL A 1 94 ? -4.181 12.710 2.093 1.00 94.00 94 VAL A O 1
ATOM 762 N N . ALA A 1 95 ? -4.240 10.481 1.863 1.00 93.12 95 ALA A N 1
ATOM 763 C CA . ALA A 1 95 ? -2.814 10.327 1.571 1.00 93.12 95 ALA A CA 1
ATOM 764 C C . ALA A 1 95 ? -2.397 10.949 0.224 1.00 93.12 95 ALA A C 1
ATOM 766 O O . ALA A 1 95 ? -1.228 11.285 0.004 1.00 93.12 95 ALA A O 1
ATOM 767 N N . LYS A 1 96 ? -3.356 11.139 -0.689 1.00 88.88 96 LYS A N 1
ATOM 768 C CA . LYS A 1 96 ? -3.107 11.660 -2.033 1.00 88.88 96 LYS A CA 1
ATOM 769 C C . LYS A 1 96 ? -3.363 13.171 -2.081 1.00 88.88 96 LYS A C 1
ATOM 771 O O . LYS A 1 96 ? -4.311 13.657 -1.465 1.00 88.88 96 LYS A O 1
ATOM 776 N N . PRO A 1 97 ? -2.519 13.947 -2.786 1.00 79.81 97 PRO A N 1
ATOM 777 C CA . PRO A 1 97 ? -2.791 15.362 -3.008 1.00 79.81 97 PRO A CA 1
ATOM 778 C C . PRO A 1 97 ? -4.123 15.547 -3.754 1.00 79.81 97 PRO A C 1
ATOM 780 O O . PRO A 1 97 ? -4.477 14.726 -4.601 1.00 79.81 97 PRO A O 1
ATOM 783 N N . ALA A 1 98 ? -4.842 16.615 -3.397 1.00 72.06 98 ALA A N 1
ATOM 784 C CA . ALA A 1 98 ? -6.147 16.974 -3.957 1.00 72.06 98 ALA A CA 1
ATOM 785 C C . ALA A 1 98 ? -6.082 17.424 -5.424 1.00 72.06 98 ALA A C 1
ATOM 787 O O . ALA A 1 98 ? -5.049 18.014 -5.820 1.00 72.06 98 ALA A O 1
#

Sequence (98 aa):
MAWYLNKYECSRCGVYWEDEWSCCCDDECPGCGDRHYSPIDSDDISAFTESTKEGFFDIYYSPPSAGHDPDYEILARTTNKRLAFMLEEIAFVVAKPA

pLDDT: mean 94.62, std 4.24, range [72.06, 98.38]

Secondary structure (DSSP, 8-state):
---EEEEEE-TTT--EEEEEESS---B--TTT----B--SEEEE-SEEEEE-TTS-EEEEE--TT--SS---EEEEEES-HHHHHHHHHHHHHHHS--

Foldseek 3Di:
DWKKFFWWADPPPGDIDTDIDNDQAWAADPPPRHTGTGGPDIHGVQWDWDADPVQKIWIWGFACPDDPHGPIDTPDIDNDPVVNVVVNVVRNVRSHDD